Protein AF-A0A5N8TFD4-F1 (afdb_monomer_lite)

Sequence (179 aa):
MQARLDAKTRLSLEISRLLTMMETEIRRAGLCYQCGGASPYFFGNGHEPQLLLIDETPSQHQGQCLRFAYQQDSTHPTNSVGKDDAKGFRLDTEAHAIEVYENHRDTANWSCESGYWRDISSRALKISHLSFSRNAVRTEDGRRITALTIKVSASLIRQPSQRKDVSRTLVLANTVVSP

Secondary structure (DSSP, 8-state):
-HHHHHHHHHHHHHHHHHHHHHHHHHHTTTEETTTTEE--B--TT-SS-BSEEETTBTT--EESEEEEE-BSS-SS--SSPPTTTEEEEEEETTTTEEEEE--SS-STT-STTSS-EEE-S-TTEEEEEEEEEEEEEE-TTSEEEEEEEEEEEEEETTEEEEEEEEEEEEEPPPEE---

pLDDT: mean 88.21, std 10.91, range [39.56, 98.44]

Foldseek 3Di:
DVVVVVQLVVVVVQVVVVVVVVQVLLLQQQAADQQPAGAFADQPPDPDGDSKDAQSDPPDFKHFKIKGFHHDDDNDHDRDGWLVGIKIWGAPQVQQFIWIADRDDTCPQRHPPHPRIDGPHDPQKRWNDWMKGWDWDADPQRKIKIKIKIWTWMHGPVCRVNIDIDIDIDIHGIDRPDD

Structure (mmCIF, N/CA/C/O backbone):
data_AF-A0A5N8TFD4-F1
#
_entry.id   AF-A0A5N8TFD4-F1
#
loop_
_atom_site.group_PDB
_atom_site.id
_atom_site.type_symbol
_atom_site.label_atom_id
_atom_site.label_alt_id
_atom_site.label_comp_id
_atom_site.label_asym_id
_atom_site.label_entity_id
_atom_site.label_seq_id
_atom_site.pdbx_PDB_ins_code
_atom_site.Cartn_x
_atom_site.Cartn_y
_atom_site.Cartn_z
_atom_site.occupancy
_atom_site.B_iso_or_equiv
_atom_site.auth_seq_id
_atom_site.auth_comp_id
_atom_site.auth_asym_id
_atom_site.auth_atom_id
_atom_site.pdbx_PDB_model_num
ATOM 1 N N . MET A 1 1 ? -12.921 -12.588 31.866 1.00 60.84 1 MET A N 1
ATOM 2 C CA . MET A 1 1 ? -11.769 -13.125 31.102 1.00 60.84 1 MET A CA 1
ATOM 3 C C . MET A 1 1 ? -12.139 -13.429 29.648 1.00 60.84 1 MET A C 1
ATOM 5 O O . MET A 1 1 ? -11.447 -12.930 28.771 1.00 60.84 1 MET A O 1
ATOM 9 N N . GLN A 1 2 ? -13.259 -14.121 29.391 1.00 64.38 2 GLN A N 1
ATOM 10 C CA . GLN A 1 2 ? -13.759 -14.452 28.043 1.00 64.38 2 GLN A CA 1
ATOM 11 C C . GLN A 1 2 ? -13.873 -13.241 27.092 1.00 64.38 2 GLN A C 1
ATOM 13 O O . GLN A 1 2 ? -13.197 -13.204 26.072 1.00 64.38 2 GLN A O 1
ATOM 18 N N . ALA A 1 3 ? -14.573 -12.172 27.497 1.00 66.94 3 ALA A N 1
ATOM 19 C CA . ALA A 1 3 ? -14.760 -10.973 26.665 1.00 66.94 3 ALA A CA 1
ATOM 20 C C . ALA A 1 3 ? -13.451 -10.265 26.242 1.00 66.94 3 ALA A C 1
ATOM 22 O O . ALA A 1 3 ? -13.402 -9.593 25.214 1.00 66.94 3 ALA A O 1
ATOM 23 N N . ARG A 1 4 ? -12.374 -10.413 27.029 1.00 64.25 4 ARG A N 1
ATOM 24 C CA . ARG A 1 4 ? -11.045 -9.868 26.701 1.00 64.25 4 ARG A CA 1
ATOM 25 C C . ARG A 1 4 ? -10.314 -10.755 25.689 1.00 64.25 4 ARG A C 1
ATOM 27 O O . ARG A 1 4 ? -9.619 -10.228 24.821 1.00 64.25 4 ARG A O 1
ATOM 34 N N . LEU A 1 5 ? -10.477 -12.077 25.790 1.00 70.94 5 LEU A N 1
ATOM 35 C CA . LEU A 1 5 ? -9.976 -13.023 24.791 1.00 70.94 5 LEU A CA 1
ATOM 36 C C . LEU A 1 5 ? -10.658 -12.781 23.438 1.00 70.94 5 LEU A C 1
ATOM 38 O O . LEU A 1 5 ? -9.973 -12.661 22.423 1.00 70.94 5 LEU A O 1
ATOM 42 N N . ASP A 1 6 ? -11.978 -12.601 23.444 1.00 86.31 6 ASP A N 1
ATOM 43 C CA . ASP A 1 6 ? -12.771 -12.372 22.232 1.00 86.31 6 ASP A CA 1
ATOM 44 C C . ASP A 1 6 ? -12.363 -11.067 21.526 1.00 86.31 6 ASP A C 1
ATOM 46 O O . ASP A 1 6 ? -12.203 -11.026 20.305 1.00 86.31 6 ASP A O 1
ATOM 50 N N . ALA A 1 7 ? -12.096 -10.006 22.293 1.00 87.44 7 ALA A N 1
ATOM 51 C CA . ALA A 1 7 ? -11.636 -8.724 21.768 1.00 87.44 7 ALA A CA 1
ATOM 52 C C . ALA A 1 7 ? -10.244 -8.792 21.122 1.00 87.44 7 ALA A C 1
ATOM 54 O O . ALA A 1 7 ? -10.040 -8.275 20.022 1.00 87.44 7 ALA A O 1
ATOM 55 N N . LYS A 1 8 ? -9.281 -9.458 21.773 1.00 89.12 8 LYS A N 1
ATOM 56 C CA . LYS A 1 8 ? -7.925 -9.623 21.229 1.00 89.12 8 LYS A CA 1
ATOM 57 C C . LYS A 1 8 ? -7.937 -10.450 19.941 1.00 89.12 8 LYS A C 1
ATOM 59 O O . LYS A 1 8 ? -7.212 -10.127 18.994 1.00 89.12 8 LYS A O 1
ATOM 64 N N . THR A 1 9 ? -8.767 -11.491 19.895 1.00 91.88 9 THR A N 1
ATOM 65 C CA . THR A 1 9 ? -8.972 -12.316 18.698 1.00 91.88 9 THR A CA 1
ATOM 66 C C . THR A 1 9 ? -9.600 -11.496 17.579 1.00 91.88 9 THR A C 1
ATOM 68 O O . THR A 1 9 ? -9.043 -11.451 16.484 1.00 91.88 9 THR A O 1
ATOM 71 N N . ARG A 1 10 ? -10.678 -10.754 17.860 1.00 91.56 10 ARG A N 1
ATOM 72 C CA . ARG A 1 10 ? -11.316 -9.858 16.885 1.00 91.56 10 ARG A CA 1
ATOM 73 C C . ARG A 1 10 ? -10.337 -8.839 16.305 1.00 91.56 10 ARG A C 1
ATOM 75 O O . ARG A 1 10 ? -10.228 -8.731 15.090 1.00 91.56 10 ARG A O 1
ATOM 82 N N . LEU A 1 11 ? -9.599 -8.126 17.159 1.00 95.06 11 LEU A N 1
ATOM 83 C CA . LEU A 1 11 ? -8.589 -7.154 16.729 1.00 95.06 11 LEU A CA 1
ATOM 84 C C . LEU A 1 11 ? -7.532 -7.805 15.829 1.00 95.06 11 LEU A C 1
ATOM 86 O O . LEU A 1 11 ? -7.128 -7.240 14.818 1.00 95.06 11 LEU A O 1
ATOM 90 N N . SER A 1 12 ? -7.101 -9.016 16.186 1.00 94.62 12 SER A N 1
ATOM 91 C CA . SER A 1 12 ? -6.126 -9.770 15.401 1.00 94.62 12 SER A CA 1
ATOM 92 C C . SER A 1 12 ? -6.657 -10.133 14.018 1.00 94.62 12 SER A C 1
ATOM 94 O O . SER A 1 12 ? -5.939 -9.926 13.047 1.00 94.62 12 SER A O 1
ATOM 96 N N . LEU A 1 13 ? -7.891 -10.633 13.927 1.00 93.75 13 LEU A N 1
ATOM 97 C CA . LEU A 1 13 ? -8.516 -11.012 12.659 1.00 93.75 13 LEU A CA 1
ATOM 98 C C . LEU A 1 13 ? -8.705 -9.806 11.735 1.00 93.75 13 LEU A C 1
ATOM 100 O O . LEU A 1 13 ? -8.387 -9.892 10.554 1.00 93.75 13 LEU A O 1
ATOM 104 N N . GLU A 1 14 ? -9.159 -8.673 12.270 1.00 94.56 14 GLU A N 1
ATOM 105 C CA . GLU A 1 14 ? -9.405 -7.464 11.476 1.00 94.56 14 GLU A CA 1
ATOM 106 C C . GLU A 1 14 ? -8.107 -6.857 10.922 1.00 94.56 14 GLU A C 1
ATOM 108 O O . GLU A 1 14 ? -8.036 -6.524 9.739 1.00 94.56 14 GLU A O 1
ATOM 113 N N . ILE A 1 15 ? -7.046 -6.779 11.738 1.00 95.94 15 ILE A N 1
ATOM 114 C CA . ILE A 1 15 ? -5.727 -6.324 11.265 1.00 95.94 15 ILE A CA 1
ATOM 115 C C . ILE A 1 15 ? -5.149 -7.312 10.248 1.00 95.94 15 ILE A C 1
ATOM 117 O O . ILE A 1 15 ? -4.597 -6.897 9.232 1.00 95.94 15 ILE A O 1
ATOM 121 N N . SER A 1 16 ? -5.278 -8.620 10.496 1.00 95.06 16 SER A N 1
ATOM 122 C CA . SER A 1 16 ? -4.824 -9.641 9.551 1.00 95.06 16 SER A CA 1
ATOM 123 C C . SER A 1 16 ? -5.551 -9.539 8.212 1.00 95.06 16 SER A C 1
ATOM 125 O O . SER A 1 16 ? -4.888 -9.603 7.186 1.00 95.06 16 SER A O 1
ATOM 127 N N . ARG A 1 17 ? -6.869 -9.299 8.201 1.00 94.75 17 ARG A N 1
ATOM 128 C CA . ARG A 1 17 ? -7.649 -9.088 6.971 1.00 94.75 17 ARG A CA 1
ATOM 129 C C . ARG A 1 17 ? -7.113 -7.907 6.158 1.00 94.75 17 ARG A C 1
ATOM 131 O O . ARG A 1 17 ? -6.910 -8.050 4.955 1.00 94.75 17 ARG A O 1
ATOM 138 N N . LEU A 1 18 ? -6.860 -6.770 6.814 1.00 95.62 18 LEU A N 1
ATOM 139 C CA . LEU A 1 18 ? -6.293 -5.578 6.172 1.00 95.62 18 LEU A CA 1
ATOM 140 C C . LEU A 1 18 ? -4.909 -5.855 5.586 1.00 95.62 18 LEU A C 1
ATOM 142 O O . LEU A 1 18 ? -4.677 -5.602 4.407 1.00 95.62 18 LEU A O 1
ATOM 146 N N . LEU A 1 19 ? -4.009 -6.431 6.385 1.00 96.25 19 LEU A N 1
ATOM 147 C CA . LEU A 1 19 ? -2.654 -6.744 5.936 1.00 96.25 19 LEU A CA 1
ATOM 148 C C . LEU A 1 19 ? -2.651 -7.750 4.787 1.00 96.25 19 LEU A C 1
ATOM 150 O O . LEU A 1 19 ? -1.933 -7.543 3.819 1.00 96.25 19 LEU A O 1
ATOM 154 N N . THR A 1 20 ? -3.473 -8.800 4.839 1.00 96.19 20 THR A N 1
ATOM 155 C CA . THR A 1 20 ? -3.575 -9.776 3.747 1.00 96.19 20 THR A CA 1
ATOM 156 C C . THR A 1 20 ? -4.062 -9.127 2.452 1.00 96.19 20 THR A C 1
ATOM 158 O O . THR A 1 20 ? -3.512 -9.421 1.391 1.00 96.19 20 THR A O 1
ATOM 161 N N . MET A 1 21 ? -5.044 -8.223 2.520 1.00 95.81 21 MET A N 1
ATOM 162 C CA . MET A 1 21 ? -5.498 -7.461 1.352 1.00 95.81 21 MET A CA 1
ATOM 163 C C . MET A 1 21 ? -4.369 -6.592 0.782 1.00 95.81 21 MET A C 1
ATOM 165 O O . MET A 1 21 ? -4.091 -6.661 -0.414 1.00 95.81 21 MET A O 1
ATOM 169 N N . MET A 1 22 ? -3.683 -5.827 1.637 1.00 97.44 22 MET A N 1
ATOM 170 C CA . MET A 1 22 ? -2.564 -4.980 1.221 1.00 97.44 22 MET A CA 1
ATOM 171 C C . MET A 1 22 ? -1.430 -5.800 0.606 1.00 97.44 22 MET A C 1
ATOM 173 O O . MET A 1 22 ? -0.961 -5.477 -0.477 1.00 97.44 22 MET A O 1
ATOM 177 N N . GLU A 1 23 ? -1.005 -6.880 1.264 1.00 96.06 23 GLU A N 1
ATOM 178 C CA . GLU A 1 23 ? 0.051 -7.763 0.769 1.00 96.06 23 GLU A CA 1
ATOM 179 C C . GLU A 1 23 ? -0.303 -8.369 -0.589 1.00 96.06 23 GLU A C 1
ATOM 181 O O . GLU A 1 23 ? 0.557 -8.427 -1.464 1.00 96.06 23 GLU A O 1
ATOM 186 N N . THR A 1 24 ? -1.550 -8.810 -0.768 1.00 93.88 24 THR A N 1
ATOM 187 C CA . THR A 1 24 ? -2.006 -9.419 -2.024 1.00 93.88 24 THR A CA 1
ATOM 188 C C . THR A 1 24 ? -1.888 -8.433 -3.177 1.00 93.88 24 THR A C 1
ATOM 190 O O . THR A 1 24 ? -1.318 -8.777 -4.207 1.00 93.88 24 THR A O 1
ATOM 193 N N . GLU A 1 25 ? -2.352 -7.198 -2.994 1.00 93.88 25 GLU A N 1
ATOM 194 C CA . GLU A 1 25 ? -2.260 -6.178 -4.039 1.00 93.88 25 GLU A CA 1
ATOM 195 C C . GLU A 1 25 ? -0.818 -5.707 -4.255 1.00 93.88 25 GLU A C 1
ATOM 197 O O . GLU A 1 25 ? -0.355 -5.627 -5.389 1.00 93.88 25 GLU A O 1
ATOM 202 N N . ILE A 1 26 ? -0.062 -5.470 -3.183 1.00 95.38 26 ILE A N 1
ATOM 203 C CA . ILE A 1 26 ? 1.321 -4.986 -3.270 1.00 95.38 26 ILE A CA 1
ATOM 204 C C . ILE A 1 26 ? 2.237 -6.010 -3.948 1.00 95.38 26 ILE A C 1
ATOM 206 O O . ILE A 1 26 ? 3.110 -5.627 -4.721 1.00 95.38 26 ILE A O 1
ATOM 210 N N . ARG A 1 27 ? 2.054 -7.315 -3.706 1.00 92.56 27 ARG A N 1
ATOM 211 C CA . ARG A 1 27 ? 2.838 -8.368 -4.382 1.00 92.56 27 ARG A CA 1
ATOM 212 C C . ARG A 1 27 ? 2.669 -8.352 -5.894 1.00 92.56 27 ARG A C 1
ATOM 214 O O . ARG A 1 27 ? 3.538 -8.860 -6.597 1.00 92.56 27 ARG A O 1
ATOM 221 N N . ARG A 1 28 ? 1.568 -7.779 -6.380 1.00 91.12 28 ARG A N 1
ATOM 222 C CA . ARG A 1 28 ? 1.303 -7.637 -7.807 1.00 91.12 28 ARG A CA 1
ATOM 223 C C . ARG A 1 28 ? 2.040 -6.455 -8.417 1.00 91.12 28 ARG A C 1
ATOM 225 O O . ARG A 1 28 ? 2.061 -6.374 -9.633 1.00 91.12 28 ARG A O 1
ATOM 232 N N . ALA A 1 29 ? 2.648 -5.569 -7.624 1.00 91.81 29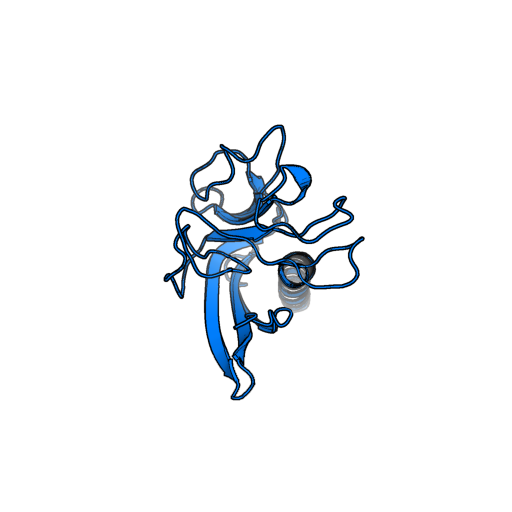 ALA A N 1
ATOM 233 C CA . ALA A 1 29 ? 3.366 -4.405 -8.129 1.00 91.81 29 ALA A CA 1
ATOM 234 C C . ALA A 1 29 ? 4.366 -4.788 -9.234 1.00 91.81 29 ALA A C 1
ATOM 236 O O . ALA A 1 29 ? 5.232 -5.641 -9.041 1.00 91.81 29 ALA A O 1
ATOM 237 N N . GLY A 1 30 ? 4.218 -4.148 -10.392 1.00 89.62 30 GLY A N 1
ATOM 238 C CA . GLY A 1 30 ? 4.995 -4.396 -11.599 1.00 89.62 30 GLY A CA 1
ATOM 239 C C . GLY A 1 30 ? 4.745 -5.747 -12.266 1.00 89.62 30 GLY A C 1
ATOM 240 O O . GLY A 1 30 ? 5.551 -6.139 -13.097 1.00 89.62 30 GLY A O 1
ATOM 241 N N . LEU A 1 31 ? 3.688 -6.492 -11.933 1.00 89.31 31 LEU A N 1
ATOM 242 C CA . LEU A 1 31 ? 3.296 -7.670 -12.711 1.00 89.31 31 LEU A CA 1
ATOM 243 C C . LEU A 1 31 ? 2.598 -7.257 -14.003 1.00 89.31 31 LEU A C 1
ATOM 245 O O . LEU A 1 31 ? 1.865 -6.270 -14.027 1.00 89.31 31 LEU A O 1
ATOM 249 N N . CYS A 1 32 ? 2.784 -8.065 -15.042 1.00 88.56 32 CYS A N 1
ATOM 250 C CA . CYS A 1 32 ? 2.046 -7.980 -16.289 1.00 88.56 32 CYS A CA 1
ATOM 251 C C . CYS A 1 32 ? 1.302 -9.286 -16.554 1.00 88.56 32 CYS A C 1
ATOM 253 O O . CYS A 1 32 ? 1.918 -10.331 -16.774 1.00 88.56 32 CYS A O 1
ATOM 255 N N . TYR A 1 33 ? -0.031 -9.230 -16.533 1.00 85.19 33 TYR A N 1
ATOM 256 C CA . TYR A 1 33 ? -0.858 -10.435 -16.617 1.00 85.19 33 TYR A CA 1
ATOM 257 C C . TYR A 1 33 ? -0.829 -11.111 -17.989 1.00 85.19 33 TYR A C 1
ATOM 259 O O . TYR A 1 33 ? -0.895 -12.337 -18.046 1.00 85.19 33 TYR A O 1
ATOM 267 N N . GLN A 1 34 ? -0.714 -10.345 -19.080 1.00 85.44 34 GLN A N 1
ATOM 268 C CA . GLN A 1 34 ? -0.835 -10.890 -20.439 1.00 85.44 34 GLN A CA 1
ATOM 269 C C . GLN A 1 34 ? 0.487 -10.967 -21.217 1.00 85.44 34 GLN A C 1
ATOM 271 O O . GLN A 1 34 ? 0.501 -11.537 -22.303 1.00 85.44 34 GLN A O 1
ATOM 276 N N . CYS A 1 35 ? 1.600 -10.458 -20.676 1.00 81.94 35 CYS A N 1
ATOM 277 C CA . CYS A 1 35 ? 2.911 -10.502 -21.340 1.00 81.94 35 CYS A CA 1
ATOM 278 C C . CYS A 1 35 ? 3.920 -11.482 -20.712 1.00 81.94 35 CYS A C 1
ATOM 280 O O . CYS A 1 35 ? 5.067 -11.551 -21.145 1.00 81.94 35 CYS A O 1
ATOM 282 N N . GLY A 1 36 ? 3.506 -12.263 -19.706 1.00 74.62 36 GLY A N 1
ATOM 283 C CA . GLY A 1 36 ? 4.298 -13.376 -19.165 1.00 74.62 36 GLY A CA 1
ATOM 284 C C . GLY A 1 36 ? 5.486 -12.981 -18.277 1.00 74.62 36 GLY A C 1
ATOM 285 O O . GLY A 1 36 ? 6.358 -13.815 -18.037 1.00 74.62 36 GLY A O 1
ATOM 286 N N . GLY A 1 37 ? 5.542 -11.740 -17.779 1.00 76.38 37 GLY A N 1
ATOM 287 C CA . GLY A 1 37 ? 6.678 -11.243 -16.998 1.00 76.38 37 GLY A CA 1
ATOM 288 C C . GLY A 1 37 ? 6.370 -10.048 -16.092 1.00 76.38 37 GLY A C 1
ATOM 289 O O . GLY A 1 37 ? 5.214 -9.718 -15.825 1.00 76.38 37 GLY A O 1
ATOM 290 N N . ALA A 1 38 ? 7.431 -9.409 -15.592 1.00 82.38 38 ALA A N 1
ATOM 291 C CA . ALA A 1 38 ? 7.343 -8.155 -14.849 1.00 82.38 38 ALA A CA 1
ATOM 292 C C . ALA A 1 38 ? 7.456 -6.956 -15.805 1.00 82.38 38 ALA A C 1
ATOM 294 O O . ALA A 1 38 ? 8.287 -6.954 -16.710 1.00 82.38 38 ALA A O 1
ATOM 295 N N . SER A 1 39 ? 6.653 -5.928 -15.561 1.00 86.62 39 SER A N 1
ATOM 296 C CA . SER A 1 39 ? 6.672 -4.638 -16.237 1.00 86.62 39 SER A CA 1
ATOM 297 C C . SER A 1 39 ? 6.741 -3.528 -15.187 1.00 86.62 39 SER A C 1
ATOM 299 O O . SER A 1 39 ? 5.708 -3.106 -14.657 1.00 86.62 39 SER A O 1
ATOM 301 N N . PRO A 1 40 ? 7.950 -3.101 -14.793 1.00 85.69 40 PRO A N 1
ATOM 302 C CA . PRO A 1 40 ? 8.098 -2.000 -13.856 1.00 85.69 40 PRO A CA 1
ATOM 303 C C . PRO A 1 40 ? 7.774 -0.656 -14.519 1.00 85.69 40 PRO A C 1
ATOM 305 O O . PRO A 1 40 ? 7.766 -0.538 -15.739 1.00 85.69 40 PRO A O 1
ATOM 308 N N . TYR A 1 41 ? 7.540 0.376 -13.709 1.00 85.75 41 TYR A N 1
ATOM 309 C CA . TYR A 1 41 ? 7.085 1.679 -14.194 1.00 85.75 41 TYR A CA 1
ATOM 310 C C . TYR A 1 41 ? 8.134 2.766 -13.997 1.00 85.75 41 TYR A C 1
ATOM 312 O O . TYR A 1 41 ? 8.866 2.764 -13.005 1.00 85.75 41 TYR A O 1
ATOM 320 N N . PHE A 1 42 ? 8.160 3.749 -14.895 1.00 83.06 42 PHE A N 1
ATOM 321 C CA . PHE A 1 42 ? 8.857 5.005 -14.636 1.00 83.06 42 PHE A CA 1
ATOM 322 C C . PHE A 1 42 ? 7.893 5.963 -13.951 1.00 83.06 42 PHE A C 1
ATOM 324 O O . PHE A 1 42 ? 6.836 6.304 -14.478 1.00 83.06 42 PHE A O 1
ATOM 331 N N . PHE A 1 43 ? 8.262 6.395 -12.753 1.00 80.75 43 PHE A N 1
ATOM 332 C CA . PHE A 1 43 ? 7.521 7.415 -12.034 1.00 80.75 43 PHE A CA 1
ATOM 333 C C . PHE A 1 43 ? 8.261 8.750 -12.164 1.00 80.75 43 PHE A C 1
ATOM 335 O O . PHE A 1 43 ? 9.408 8.867 -11.728 1.00 80.75 43 PHE A O 1
ATOM 342 N N . GLY A 1 44 ? 7.608 9.749 -12.764 1.00 71.50 44 GLY A N 1
ATOM 343 C CA . GLY A 1 44 ? 8.221 11.045 -13.081 1.00 71.50 44 GLY A CA 1
ATOM 344 C C . GLY A 1 44 ? 9.267 10.959 -14.202 1.00 71.50 44 GLY A C 1
ATOM 345 O O . GLY A 1 44 ? 9.283 10.004 -14.972 1.00 71.50 44 GLY A O 1
ATOM 346 N N . ASN A 1 45 ? 10.178 11.935 -14.272 1.00 65.06 45 ASN A N 1
ATOM 347 C CA . ASN A 1 45 ? 11.273 11.980 -15.262 1.00 65.06 45 ASN A CA 1
ATOM 348 C C . ASN A 1 45 ? 12.448 11.040 -14.911 1.00 65.06 45 ASN A C 1
ATOM 350 O O . ASN A 1 45 ? 13.591 11.296 -15.283 1.00 65.06 45 ASN A O 1
ATOM 354 N N . GLY A 1 46 ? 12.201 10.000 -14.114 1.00 62.53 46 GLY A N 1
ATOM 355 C CA . GLY A 1 46 ? 13.238 9.082 -13.659 1.00 62.53 46 GLY A CA 1
ATOM 356 C C . GLY A 1 46 ? 13.720 8.162 -14.779 1.00 62.53 46 GLY A C 1
ATOM 357 O O . GLY A 1 46 ? 12.924 7.667 -15.570 1.00 62.53 46 GLY A O 1
ATOM 358 N N . HIS A 1 47 ? 15.024 7.884 -14.799 1.00 69.88 47 HIS A N 1
ATOM 359 C CA . HIS A 1 47 ? 15.638 6.928 -15.729 1.00 69.88 47 HIS A CA 1
ATOM 360 C C . HIS A 1 47 ? 15.700 5.495 -15.183 1.00 69.88 47 HIS A C 1
ATOM 362 O O . HIS A 1 47 ? 16.071 4.583 -15.914 1.00 69.88 47 HIS A O 1
ATOM 368 N N . GLU A 1 48 ? 15.338 5.275 -13.913 1.00 76.38 48 GLU A N 1
ATOM 369 C CA . GLU A 1 48 ? 15.328 3.940 -13.311 1.00 76.38 48 GLU A CA 1
ATOM 370 C C . GLU A 1 48 ? 13.902 3.424 -13.091 1.00 76.38 48 GLU A C 1
ATOM 372 O O . GLU A 1 48 ? 13.110 4.102 -12.423 1.00 76.38 48 GLU A O 1
ATOM 377 N N . PRO A 1 49 ? 13.579 2.210 -13.570 1.00 79.19 49 PRO A N 1
ATOM 378 C CA . PRO A 1 49 ? 12.270 1.622 -13.356 1.00 79.19 49 PRO A CA 1
ATOM 379 C C . PRO A 1 49 ? 12.040 1.350 -11.862 1.00 79.19 49 PRO A C 1
ATOM 381 O O . PRO A 1 49 ? 12.928 0.900 -11.130 1.00 79.19 49 PRO A O 1
ATOM 384 N N . GLN A 1 50 ? 10.830 1.625 -11.387 1.00 84.44 50 GLN A N 1
ATOM 385 C CA . GLN A 1 50 ? 10.407 1.409 -10.008 1.00 84.44 50 GLN A CA 1
ATOM 386 C C . GLN A 1 50 ? 9.155 0.532 -9.969 1.00 84.44 50 GLN A C 1
ATOM 388 O O . GLN A 1 50 ? 8.282 0.603 -10.829 1.00 84.44 50 GLN A O 1
ATOM 393 N N . LEU A 1 51 ? 9.048 -0.287 -8.923 1.00 89.00 51 LEU A N 1
ATOM 394 C CA . LEU A 1 51 ? 7.836 -1.066 -8.647 1.00 89.00 51 LEU A CA 1
ATOM 395 C C . LEU A 1 51 ? 6.797 -0.264 -7.859 1.00 89.00 51 LEU A C 1
ATOM 397 O O . LEU A 1 51 ? 5.600 -0.517 -7.956 1.00 89.00 51 LEU A O 1
ATOM 401 N N . LEU A 1 52 ? 7.267 0.682 -7.047 1.00 92.50 52 LEU A N 1
ATOM 402 C CA . LEU A 1 52 ? 6.450 1.455 -6.126 1.00 92.50 52 LEU A CA 1
ATOM 403 C C . LEU A 1 52 ? 7.132 2.769 -5.750 1.00 92.50 52 LEU A C 1
ATOM 405 O O . LEU A 1 52 ? 8.359 2.892 -5.838 1.00 92.50 52 LEU A O 1
ATOM 409 N N . LEU A 1 53 ? 6.327 3.695 -5.246 1.00 93.69 53 LEU A N 1
ATOM 410 C CA . LEU A 1 53 ? 6.735 4.913 -4.565 1.00 93.69 53 LEU A CA 1
ATOM 411 C C . LEU A 1 53 ? 6.232 4.894 -3.129 1.00 93.69 53 LEU A C 1
ATOM 413 O O . LEU A 1 53 ? 5.117 4.446 -2.859 1.00 93.69 53 LEU A O 1
ATOM 417 N N . ILE A 1 54 ? 7.048 5.436 -2.235 1.00 95.88 54 ILE A N 1
ATOM 418 C CA . ILE A 1 54 ? 6.654 5.761 -0.869 1.00 95.88 54 ILE A CA 1
ATOM 419 C C . ILE A 1 54 ? 6.625 7.288 -0.787 1.00 95.88 54 ILE A C 1
ATOM 421 O O . ILE A 1 54 ? 7.587 7.915 -1.223 1.00 95.88 54 ILE A O 1
ATOM 425 N N . ASP A 1 55 ? 5.524 7.869 -0.308 1.00 94.81 55 ASP A N 1
ATOM 426 C CA . ASP A 1 55 ? 5.304 9.326 -0.229 1.00 94.81 55 ASP A CA 1
ATOM 427 C C . ASP A 1 55 ? 5.756 10.064 -1.514 1.00 94.81 55 ASP A C 1
ATOM 429 O O . ASP A 1 55 ? 6.530 11.019 -1.500 1.00 94.81 55 ASP A O 1
ATOM 433 N N . GLU A 1 56 ? 5.320 9.537 -2.664 1.00 90.19 56 GLU A N 1
ATOM 434 C CA . GLU A 1 56 ? 5.506 10.108 -4.014 1.00 90.19 56 GLU A CA 1
ATOM 435 C C . GLU A 1 56 ? 6.938 10.198 -4.552 1.00 90.19 56 GLU A C 1
ATOM 437 O O . GLU A 1 56 ? 7.145 10.660 -5.674 1.00 90.19 56 GLU A O 1
ATOM 442 N N . THR A 1 57 ? 7.929 9.704 -3.814 1.00 88.88 57 THR A N 1
ATOM 443 C CA . THR A 1 57 ? 9.330 9.975 -4.139 1.00 88.88 57 THR A CA 1
ATOM 444 C C . THR A 1 57 ? 10.119 8.684 -4.414 1.00 88.88 57 THR A C 1
ATOM 446 O O . THR A 1 57 ? 10.179 7.796 -3.557 1.00 88.88 57 THR A O 1
ATOM 449 N N . PRO A 1 58 ? 10.791 8.548 -5.580 1.00 86.50 58 PRO A N 1
ATOM 450 C CA . PRO A 1 58 ? 11.548 7.344 -5.933 1.00 86.50 58 PRO A CA 1
ATOM 451 C C . PRO A 1 58 ? 12.752 7.043 -5.048 1.00 86.50 58 PRO A C 1
ATOM 453 O O . PRO A 1 58 ? 13.226 5.912 -5.087 1.00 86.50 58 PRO A O 1
ATOM 456 N N . SER A 1 59 ? 13.266 8.009 -4.284 1.00 87.19 59 SER A N 1
ATOM 457 C CA . SER A 1 59 ? 14.360 7.840 -3.315 1.00 87.19 59 SER A CA 1
ATOM 458 C C . SER A 1 59 ? 13.864 7.653 -1.879 1.00 87.19 59 SER A C 1
ATOM 460 O O . SER A 1 59 ? 14.645 7.297 -1.003 1.00 87.19 59 SER A O 1
ATOM 462 N N . GLN A 1 60 ? 12.567 7.819 -1.612 1.00 92.94 60 GLN A N 1
ATOM 463 C CA . GLN A 1 60 ? 12.038 7.714 -0.258 1.00 92.94 60 GLN A CA 1
ATOM 464 C C . GLN A 1 60 ? 12.024 6.261 0.207 1.00 92.94 60 GLN A C 1
ATOM 466 O O . GLN A 1 60 ? 11.500 5.374 -0.465 1.00 92.94 60 GLN A O 1
ATOM 471 N N . HIS A 1 61 ? 12.616 5.986 1.364 1.00 94.25 61 HIS A N 1
ATOM 472 C CA . HIS A 1 61 ? 12.711 4.621 1.888 1.00 94.25 61 HIS A CA 1
ATOM 473 C C . HIS A 1 61 ? 11.645 4.288 2.924 1.00 94.25 61 HIS A C 1
ATOM 475 O O . HIS A 1 61 ? 11.449 3.106 3.201 1.00 94.25 61 HIS A O 1
ATOM 481 N N . GLN A 1 62 ? 10.981 5.289 3.505 1.00 97.12 62 GLN A N 1
ATOM 482 C CA . GLN A 1 62 ? 9.983 5.114 4.560 1.00 97.12 62 GLN A CA 1
ATOM 483 C C . GLN A 1 62 ? 8.872 6.153 4.438 1.00 97.12 62 GLN A C 1
ATOM 485 O O . GLN A 1 62 ? 9.149 7.262 4.008 1.00 97.12 62 GLN A O 1
ATOM 490 N N . GLY A 1 63 ? 7.643 5.825 4.816 1.00 96.81 63 GLY A N 1
ATOM 491 C CA . GLY A 1 63 ? 6.524 6.755 4.660 1.00 96.81 63 GLY A CA 1
ATOM 492 C C . GLY A 1 63 ? 5.186 6.148 5.031 1.00 96.81 63 GLY A C 1
ATOM 493 O O . GLY A 1 63 ? 5.142 5.030 5.547 1.00 96.81 63 GLY A O 1
ATOM 494 N N . GLN A 1 64 ? 4.102 6.873 4.780 1.00 96.31 64 GLN A N 1
ATOM 495 C CA . GLN A 1 64 ? 2.740 6.476 5.173 1.00 96.31 64 GLN A CA 1
ATOM 496 C C . GLN A 1 64 ? 1.798 6.288 3.984 1.00 96.31 64 GLN A C 1
ATOM 498 O O . GLN A 1 64 ? 0.739 5.678 4.135 1.00 96.31 64 GLN A O 1
ATOM 503 N N . CYS A 1 65 ? 2.204 6.742 2.803 1.00 97.44 65 CYS A N 1
ATOM 504 C CA . CYS A 1 65 ? 1.526 6.506 1.548 1.00 97.44 65 CYS A CA 1
ATOM 505 C C . CYS A 1 65 ? 2.383 5.617 0.644 1.00 97.44 65 CYS A C 1
ATOM 507 O O . CYS A 1 65 ? 3.582 5.829 0.464 1.00 97.44 65 CYS A O 1
ATOM 509 N N . LEU A 1 66 ? 1.749 4.614 0.050 1.00 97.56 66 LEU A N 1
ATOM 510 C CA . LEU A 1 66 ? 2.343 3.720 -0.924 1.00 97.56 66 LEU A CA 1
ATOM 511 C C . LEU A 1 66 ? 1.564 3.816 -2.227 1.00 97.56 66 LEU A C 1
ATOM 513 O O . LEU A 1 66 ? 0.356 3.588 -2.251 1.00 97.56 66 LEU A O 1
ATOM 517 N N . ARG A 1 67 ? 2.270 4.063 -3.325 1.00 94.81 67 ARG A N 1
ATOM 518 C CA . ARG A 1 67 ? 1.725 3.998 -4.682 1.00 94.81 67 ARG A CA 1
ATOM 519 C C . ARG A 1 67 ? 2.447 2.919 -5.464 1.00 94.81 67 ARG A C 1
ATOM 521 O O . ARG A 1 67 ? 3.668 2.823 -5.410 1.00 94.81 67 ARG A O 1
ATOM 528 N N . PHE A 1 68 ? 1.703 2.114 -6.199 1.00 93.88 68 PHE A N 1
ATOM 529 C CA . PHE A 1 68 ? 2.246 1.077 -7.070 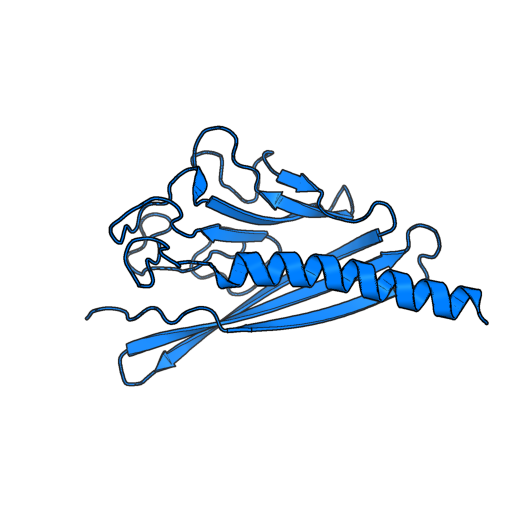1.00 93.88 68 PHE A CA 1
ATOM 530 C C . PHE A 1 68 ? 1.254 0.796 -8.194 1.00 93.88 68 PHE A C 1
ATOM 532 O O . PHE A 1 68 ? 0.100 1.209 -8.127 1.00 93.88 68 PHE A O 1
ATOM 539 N N . ALA A 1 69 ? 1.691 0.102 -9.230 1.00 92.19 69 ALA A N 1
ATOM 540 C CA . ALA A 1 69 ? 0.811 -0.283 -10.320 1.00 92.19 69 ALA A CA 1
ATOM 541 C C . ALA A 1 69 ? 1.132 -1.700 -10.782 1.00 92.19 69 ALA A C 1
ATOM 543 O O . ALA A 1 69 ? 2.195 -2.231 -10.460 1.00 92.19 69 ALA A O 1
ATOM 544 N N . TYR A 1 70 ? 0.223 -2.315 -11.527 1.00 91.31 70 TYR A N 1
ATOM 545 C CA . TYR A 1 70 ? 0.421 -3.596 -12.205 1.00 91.31 70 TYR A CA 1
ATOM 546 C C . TYR A 1 70 ? -0.448 -3.638 -13.452 1.00 91.31 70 TYR A C 1
ATOM 548 O O . TYR A 1 70 ? -1.542 -3.099 -13.417 1.00 91.31 70 TYR A O 1
ATOM 556 N N . GLN A 1 71 ? 0.042 -4.236 -14.533 1.00 90.00 71 GLN A N 1
ATOM 557 C CA . GLN A 1 71 ? -0.624 -4.198 -15.833 1.00 90.00 71 GLN A CA 1
ATOM 558 C C . GLN A 1 71 ? -1.671 -5.293 -15.927 1.00 90.00 71 GLN A C 1
ATOM 560 O O . GLN A 1 71 ? -1.327 -6.482 -15.939 1.00 90.00 71 GLN A O 1
ATOM 565 N N . GLN A 1 72 ? -2.938 -4.903 -15.998 1.00 84.50 72 GLN A N 1
ATOM 566 C CA . GLN A 1 72 ? -4.043 -5.857 -16.025 1.00 84.50 72 GLN A CA 1
ATOM 567 C C . GLN A 1 72 ? -4.408 -6.332 -17.438 1.00 84.50 72 GLN A C 1
ATOM 569 O O . GLN A 1 72 ? -4.761 -7.500 -17.621 1.00 84.50 72 GLN A O 1
ATOM 574 N N . ASP A 1 73 ? -4.319 -5.449 -18.427 1.00 82.94 73 ASP A N 1
ATOM 575 C CA . ASP A 1 73 ? -4.895 -5.632 -19.762 1.00 82.94 73 ASP A CA 1
ATOM 576 C C . ASP A 1 73 ? -3.877 -5.560 -20.913 1.00 82.94 73 ASP A C 1
ATOM 578 O O . ASP A 1 73 ? -4.155 -6.074 -21.995 1.00 82.94 73 ASP A O 1
ATOM 582 N N . SER A 1 74 ? -2.696 -4.976 -20.698 1.00 83.62 74 SER A N 1
ATOM 583 C CA . SER A 1 74 ? -1.662 -4.884 -21.734 1.00 83.62 74 SER A CA 1
ATOM 584 C C . SER A 1 74 ? -1.037 -6.242 -22.067 1.00 83.62 74 SER A C 1
ATOM 586 O O . SER A 1 74 ? -0.587 -6.976 -21.185 1.00 83.62 74 SER A O 1
ATOM 588 N N . THR A 1 75 ? -0.916 -6.527 -23.365 1.00 85.62 75 THR A N 1
ATOM 589 C CA . THR A 1 75 ? -0.240 -7.712 -23.924 1.00 85.62 75 THR A CA 1
ATOM 590 C C . THR A 1 75 ? 1.277 -7.562 -24.034 1.00 85.62 75 THR A C 1
ATOM 592 O O . THR A 1 75 ? 1.965 -8.531 -24.347 1.00 85.62 75 THR A O 1
ATOM 595 N N . HIS A 1 76 ? 1.817 -6.371 -23.759 1.00 84.31 76 HIS A N 1
ATOM 596 C CA . HIS A 1 76 ? 3.250 -6.075 -23.829 1.00 84.31 76 HIS A CA 1
ATOM 597 C C . HIS A 1 76 ? 3.705 -5.267 -22.601 1.00 84.31 76 HIS A C 1
ATOM 599 O O . HIS A 1 76 ? 2.918 -4.463 -22.083 1.00 84.31 76 HIS A O 1
ATOM 605 N N . PRO A 1 77 ? 4.967 -5.415 -22.151 1.00 83.62 77 PRO A N 1
ATOM 606 C CA . PRO A 1 77 ? 5.515 -4.563 -21.103 1.00 83.62 77 PRO A CA 1
ATOM 607 C C . PRO A 1 77 ? 5.432 -3.085 -21.505 1.00 83.62 77 PRO A C 1
ATOM 609 O O . PRO A 1 77 ? 5.771 -2.713 -22.628 1.00 83.62 77 PRO A O 1
ATOM 612 N N . THR A 1 78 ? 4.995 -2.234 -20.583 1.00 84.19 78 THR A N 1
ATOM 613 C CA . THR A 1 78 ? 5.052 -0.774 -20.709 1.00 84.1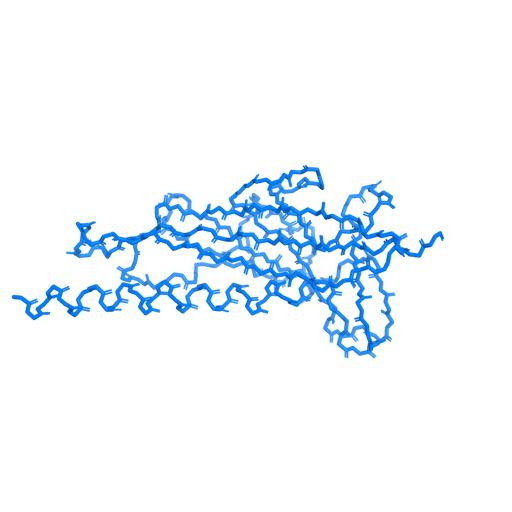9 78 THR A CA 1
ATOM 614 C C . THR A 1 78 ? 5.525 -0.167 -19.401 1.00 84.19 78 THR A C 1
ATOM 616 O O . THR A 1 78 ? 5.292 -0.699 -18.317 1.00 84.19 78 THR A O 1
ATOM 619 N N . ASN A 1 79 ? 6.176 0.981 -19.522 1.00 81.81 79 ASN A N 1
ATOM 620 C CA . ASN A 1 79 ? 6.635 1.752 -18.382 1.00 81.81 79 ASN A CA 1
ATOM 621 C C . ASN A 1 79 ? 5.659 2.874 -17.992 1.00 81.81 79 ASN A C 1
ATOM 623 O O . ASN A 1 79 ? 5.934 3.615 -17.048 1.00 81.81 79 ASN A O 1
ATOM 627 N N . SER A 1 80 ? 4.545 3.017 -18.718 1.00 82.62 80 SER A N 1
ATOM 628 C CA . SER A 1 80 ? 3.458 3.947 -18.409 1.00 82.62 80 SER A CA 1
ATOM 629 C C . SER A 1 80 ? 2.364 3.262 -17.599 1.00 82.62 80 SER A C 1
ATOM 631 O O . SER A 1 80 ? 2.020 2.114 -17.857 1.00 82.62 80 SER A O 1
ATOM 633 N N . VAL A 1 81 ? 1.795 3.981 -16.633 1.00 87.19 81 VAL A N 1
ATOM 634 C CA . VAL A 1 81 ? 0.706 3.471 -15.792 1.00 87.19 81 VAL A CA 1
ATOM 635 C C . VAL A 1 81 ? -0.637 3.768 -16.452 1.00 87.19 81 VAL A C 1
ATOM 637 O O . VAL A 1 81 ? -0.961 4.935 -16.687 1.00 87.19 81 VAL A O 1
ATOM 640 N N . GLY A 1 82 ? -1.417 2.724 -16.738 1.00 86.44 82 GLY A N 1
ATOM 641 C CA . GLY A 1 82 ? -2.815 2.849 -17.132 1.00 86.44 82 GLY A CA 1
ATOM 642 C C . GLY A 1 82 ? -3.713 3.207 -15.946 1.00 86.44 82 GLY A C 1
ATOM 643 O O . GLY A 1 82 ? -3.372 2.976 -14.783 1.00 86.44 82 GLY A O 1
ATOM 644 N N . LYS A 1 83 ? -4.899 3.761 -16.221 1.00 86.50 83 LYS A N 1
ATOM 645 C CA . LYS A 1 83 ? -5.866 4.125 -15.168 1.00 86.50 83 LYS A CA 1
ATOM 646 C C . LYS A 1 83 ? -6.226 2.923 -14.278 1.00 86.50 83 LYS A C 1
ATOM 648 O O . LYS A 1 83 ? -6.213 3.033 -13.053 1.00 86.50 83 LYS A O 1
ATOM 653 N N . ASP A 1 84 ? -6.441 1.761 -14.886 1.00 87.75 84 ASP A N 1
ATOM 654 C CA . ASP A 1 84 ? -6.865 0.549 -14.187 1.00 87.75 84 ASP A CA 1
ATOM 655 C C . ASP A 1 84 ? -5.682 -0.181 -13.538 1.00 87.75 84 ASP A C 1
ATOM 657 O O . ASP A 1 84 ? -5.888 -1.068 -12.713 1.00 87.75 84 ASP A O 1
ATOM 661 N N . ASP A 1 85 ? -4.450 0.249 -13.821 1.00 90.06 85 ASP A N 1
ATOM 662 C CA . ASP A 1 85 ? -3.224 -0.305 -13.252 1.00 90.06 85 ASP A CA 1
ATOM 663 C C . ASP A 1 85 ? -2.833 0.404 -11.953 1.00 90.06 85 ASP A C 1
ATOM 665 O O . ASP A 1 85 ? -2.282 -0.227 -11.052 1.00 90.06 85 ASP A O 1
ATOM 669 N N . ALA A 1 86 ? -3.157 1.695 -11.817 1.00 92.06 86 ALA A N 1
ATOM 670 C CA . ALA A 1 86 ? -2.827 2.514 -10.652 1.00 92.06 86 ALA A CA 1
ATOM 671 C C . ALA A 1 86 ? -3.477 1.980 -9.364 1.00 92.06 86 ALA A C 1
ATOM 673 O O . ALA A 1 86 ? -4.688 1.742 -9.300 1.00 92.06 86 ALA A O 1
ATOM 674 N N . LYS A 1 87 ? -2.664 1.787 -8.323 1.00 94.69 87 LYS A N 1
ATOM 675 C CA . LYS A 1 87 ? -3.064 1.311 -6.993 1.00 94.69 87 LYS A CA 1
ATOM 676 C C . LYS A 1 87 ? -2.314 2.073 -5.906 1.00 94.69 87 LYS A C 1
ATOM 678 O O . LYS A 1 87 ? -1.330 2.782 -6.145 1.00 94.69 87 LYS A O 1
ATOM 683 N N . GLY A 1 88 ? -2.769 1.908 -4.674 1.00 96.31 88 GLY A N 1
ATOM 684 C CA . GLY A 1 88 ? -2.072 2.455 -3.528 1.00 96.31 88 GLY A CA 1
ATOM 685 C C . GLY A 1 88 ? -2.787 2.194 -2.222 1.00 96.31 88 GLY A C 1
ATOM 686 O O . GLY A 1 88 ? -3.960 1.821 -2.206 1.00 96.31 88 GLY A O 1
ATOM 687 N N . PHE A 1 89 ? -2.062 2.441 -1.137 1.00 98.19 89 PHE A N 1
ATOM 688 C CA . PHE A 1 89 ? -2.595 2.472 0.217 1.00 98.19 89 PHE A CA 1
ATOM 689 C C . PHE A 1 89 ? -2.048 3.684 0.961 1.00 98.19 89 PHE A C 1
ATOM 691 O O . PHE A 1 89 ? -0.870 4.005 0.809 1.00 98.19 89 PHE A O 1
ATOM 698 N N . ARG A 1 90 ? -2.862 4.312 1.806 1.00 97.75 90 ARG A N 1
ATOM 699 C CA . ARG A 1 90 ? -2.398 5.377 2.704 1.00 97.75 90 ARG A CA 1
ATOM 700 C C . ARG A 1 90 ? -3.101 5.328 4.053 1.00 97.75 90 ARG A C 1
ATOM 702 O O . ARG A 1 90 ? -4.088 4.612 4.220 1.00 97.75 90 ARG A O 1
ATOM 709 N N . LEU A 1 91 ? -2.561 6.077 5.008 1.00 97.31 91 LEU A N 1
ATOM 710 C CA . LEU A 1 91 ? -3.241 6.398 6.256 1.00 97.31 91 LEU A CA 1
ATOM 711 C C . LEU A 1 91 ? -4.032 7.691 6.071 1.00 97.31 91 LEU A C 1
ATOM 713 O O . LEU A 1 91 ? -3.430 8.725 5.800 1.00 97.31 91 LEU A O 1
ATOM 717 N N . ASP A 1 92 ? -5.339 7.644 6.295 1.00 96.31 92 ASP A N 1
ATOM 718 C CA . ASP A 1 92 ? -6.097 8.835 6.656 1.00 96.31 92 ASP A CA 1
ATOM 719 C C . ASP A 1 92 ? -5.933 9.053 8.165 1.00 96.31 92 ASP A C 1
ATOM 721 O O . ASP A 1 92 ? -6.407 8.269 8.999 1.00 96.31 92 ASP A O 1
ATOM 725 N N . THR A 1 93 ? -5.181 10.092 8.519 1.00 93.56 93 THR A N 1
ATOM 726 C CA . THR A 1 93 ? -4.878 10.437 9.909 1.00 93.56 93 THR A CA 1
ATOM 727 C C . THR A 1 93 ? -6.071 11.062 10.626 1.00 93.56 93 THR A C 1
ATOM 729 O O . THR A 1 93 ? -6.168 10.904 11.846 1.00 93.56 93 THR A O 1
ATOM 732 N N . GLU A 1 94 ? -6.983 11.708 9.897 1.00 94.00 94 GLU A N 1
ATOM 733 C CA . GLU A 1 94 ? -8.188 12.339 10.434 1.00 94.00 94 GLU A CA 1
ATOM 734 C C . GLU A 1 94 ? -9.270 11.288 10.697 1.00 94.00 94 GLU A C 1
ATOM 736 O O . GLU A 1 94 ? -9.803 11.197 11.807 1.00 94.00 94 GLU A O 1
ATOM 741 N N . ALA A 1 95 ? -9.542 10.430 9.711 1.00 94.88 95 ALA A N 1
ATOM 742 C CA . ALA A 1 95 ? -10.498 9.334 9.848 1.00 94.88 95 ALA A CA 1
ATOM 743 C C . ALA A 1 95 ? -9.947 8.151 10.663 1.00 94.88 95 ALA A C 1
ATOM 745 O O . ALA A 1 95 ? -10.713 7.285 11.094 1.00 94.88 95 ALA A O 1
ATOM 746 N N . HIS A 1 96 ? -8.632 8.113 10.914 1.00 96.75 96 HIS A N 1
ATOM 747 C CA . HIS A 1 96 ? -7.937 6.997 11.559 1.00 96.75 96 HIS A CA 1
ATOM 748 C C . HIS A 1 96 ? -8.170 5.665 10.835 1.00 96.75 96 HIS A C 1
ATOM 750 O O . HIS A 1 96 ? -8.493 4.641 11.453 1.00 96.75 96 HIS A O 1
ATOM 756 N N . ALA A 1 97 ? -7.993 5.693 9.518 1.00 97.25 97 ALA A N 1
ATOM 757 C CA . ALA A 1 97 ? -8.339 4.616 8.607 1.00 97.25 97 ALA A CA 1
ATOM 758 C C . ALA A 1 97 ? -7.206 4.332 7.616 1.00 97.25 97 ALA A C 1
ATOM 760 O O . ALA A 1 97 ? -6.467 5.224 7.214 1.00 97.25 97 ALA A O 1
ATOM 761 N N . ILE A 1 98 ? -7.066 3.073 7.205 1.00 97.94 98 ILE A N 1
ATOM 762 C CA . ILE A 1 98 ? -6.318 2.728 5.997 1.00 97.94 98 ILE A CA 1
ATOM 763 C C . ILE A 1 98 ? -7.258 2.884 4.811 1.00 97.94 98 ILE A C 1
ATOM 765 O O . ILE A 1 98 ? -8.348 2.304 4.794 1.00 97.94 98 ILE A O 1
ATOM 769 N N . GLU A 1 99 ? -6.792 3.599 3.801 1.00 97.75 99 GLU A N 1
ATOM 770 C CA . GLU A 1 99 ? -7.514 3.786 2.556 1.00 97.75 99 GLU A CA 1
ATOM 771 C C . GLU A 1 99 ? -6.818 3.073 1.400 1.00 97.75 99 GLU A C 1
ATOM 773 O O . GLU A 1 99 ? -5.593 2.920 1.387 1.00 97.75 99 GLU A O 1
ATOM 778 N N . VAL A 1 100 ? -7.607 2.653 0.415 1.00 96.94 100 VAL A N 1
ATOM 779 C CA . VAL A 1 100 ? -7.137 2.163 -0.883 1.00 96.94 100 VAL A CA 1
ATOM 780 C C . VAL A 1 100 ? -7.427 3.210 -1.949 1.00 96.94 100 VAL A C 1
ATOM 782 O O . VAL A 1 100 ? -8.473 3.857 -1.913 1.00 96.94 100 VAL A O 1
ATOM 785 N N . TYR A 1 101 ? -6.514 3.378 -2.900 1.00 95.00 101 TYR A N 1
ATOM 786 C CA . TYR A 1 101 ? -6.754 4.260 -4.039 1.00 95.00 101 TYR A CA 1
ATOM 787 C C . TYR A 1 101 ? -7.837 3.661 -4.946 1.00 95.00 101 TYR A C 1
ATOM 789 O O . TYR A 1 101 ? -7.747 2.492 -5.333 1.00 95.00 101 TYR A O 1
ATOM 797 N N . GLU A 1 102 ? -8.843 4.460 -5.295 1.00 82.94 102 GLU A N 1
ATOM 798 C CA . GLU A 1 102 ? -9.924 4.075 -6.199 1.00 82.94 102 GLU A CA 1
ATOM 799 C C . GLU A 1 102 ? -9.884 4.971 -7.434 1.00 82.94 102 GLU A C 1
ATOM 801 O O . GLU A 1 102 ? -10.223 6.155 -7.390 1.00 82.94 102 GLU A O 1
ATOM 806 N N . ASN A 1 103 ? -9.427 4.410 -8.555 1.00 75.69 103 ASN A N 1
ATOM 807 C CA . ASN A 1 103 ? -9.417 5.162 -9.795 1.00 75.69 103 ASN A CA 1
ATOM 808 C C . ASN A 1 103 ? -10.818 5.199 -10.405 1.00 75.69 103 ASN A C 1
ATOM 810 O O . ASN A 1 103 ? -11.405 4.156 -10.686 1.00 75.69 103 ASN A O 1
ATOM 814 N N . HIS A 1 104 ? -11.322 6.399 -10.679 1.00 65.81 104 HIS A N 1
ATOM 815 C CA . HIS A 1 104 ? -12.595 6.574 -11.363 1.00 65.81 104 HIS A CA 1
ATOM 816 C C . HIS A 1 104 ? -12.467 7.021 -12.826 1.00 65.81 104 HIS A C 1
ATOM 818 O O . HIS A 1 104 ? -13.445 6.851 -13.557 1.00 65.81 104 HIS A O 1
ATOM 824 N N . ARG A 1 105 ? -11.338 7.603 -13.285 1.00 68.12 105 ARG A N 1
ATOM 825 C CA . ARG A 1 105 ? -11.258 8.207 -14.640 1.00 68.12 105 ARG A CA 1
ATOM 826 C C . ARG A 1 105 ? -9.869 8.238 -15.293 1.00 68.12 105 ARG A C 1
ATOM 828 O O . ARG A 1 105 ? -9.785 7.875 -16.465 1.00 68.12 105 ARG A O 1
ATOM 835 N N . ASP A 1 106 ? -8.816 8.664 -14.597 1.00 78.25 106 ASP A N 1
ATOM 836 C CA . ASP A 1 106 ? -7.472 8.865 -15.167 1.00 78.25 106 ASP A CA 1
ATOM 837 C C . ASP A 1 106 ? -6.352 8.658 -14.131 1.00 78.25 106 ASP A C 1
ATOM 839 O O . ASP A 1 106 ? -6.614 8.284 -12.997 1.00 78.25 106 ASP A O 1
ATOM 843 N N . THR A 1 107 ? -5.088 8.837 -14.520 1.00 83.50 107 THR A N 1
ATOM 844 C CA . THR A 1 107 ? -3.933 8.740 -13.608 1.00 83.50 107 THR A CA 1
ATOM 845 C C . THR A 1 107 ? -3.420 10.094 -13.116 1.00 83.50 107 THR A C 1
ATOM 847 O O . THR A 1 107 ? -2.473 10.131 -12.331 1.00 83.50 107 THR A O 1
ATOM 850 N N . ALA A 1 108 ? -4.027 11.210 -13.533 1.00 84.94 108 ALA A N 1
ATOM 851 C CA . ALA A 1 108 ? -3.588 12.554 -13.151 1.00 84.94 108 ALA A CA 1
ATOM 852 C C . ALA A 1 108 ? -3.880 12.845 -11.673 1.00 84.94 108 ALA A C 1
ATOM 854 O O . ALA A 1 108 ? -3.134 13.562 -11.010 1.00 84.94 108 ALA A O 1
ATOM 855 N N . ASN A 1 109 ? -4.943 12.244 -11.142 1.00 86.19 109 ASN A N 1
ATOM 856 C CA . ASN A 1 109 ? -5.305 12.294 -9.730 1.00 86.19 109 ASN A CA 1
ATOM 857 C C . ASN A 1 109 ? -4.636 11.195 -8.883 1.00 86.19 109 ASN A C 1
ATOM 859 O O . ASN A 1 109 ? -4.928 11.094 -7.694 1.00 86.19 109 ASN A O 1
ATOM 863 N N . TRP A 1 110 ? -3.793 10.335 -9.459 1.00 91.81 110 TRP A N 1
ATOM 864 C CA . TRP A 1 110 ? -3.100 9.304 -8.695 1.00 91.81 110 TRP A CA 1
ATOM 865 C C . TRP A 1 110 ? -1.943 9.941 -7.933 1.00 91.81 110 TRP A C 1
ATOM 867 O O . TRP A 1 110 ? -0.813 9.993 -8.413 1.00 91.81 110 TRP A O 1
ATOM 877 N N . SER A 1 111 ? -2.251 10.454 -6.745 1.00 91.94 111 SER A N 1
ATOM 878 C CA . SER A 1 111 ? -1.305 11.060 -5.811 1.00 91.94 111 SER A CA 1
ATOM 879 C C . SER A 1 111 ? -1.695 10.770 -4.364 1.00 91.94 111 SER A C 1
ATOM 881 O O . SER A 1 111 ? -2.867 10.512 -4.063 1.00 91.94 111 SER A O 1
ATOM 883 N N . CYS A 1 112 ? -0.709 10.814 -3.469 1.00 93.50 112 CYS A N 1
ATOM 884 C CA . CYS A 1 112 ? -0.900 10.608 -2.033 1.00 93.50 112 CYS A CA 1
ATOM 885 C C . CYS A 1 112 ? -1.825 11.655 -1.406 1.00 93.50 112 CYS A C 1
ATOM 887 O O . CYS A 1 112 ? -2.546 11.322 -0.474 1.00 93.50 112 CYS A O 1
ATOM 889 N N . GLU A 1 113 ? -1.872 12.860 -1.977 1.00 91.94 113 GLU A N 1
ATOM 890 C CA . GLU A 1 113 ? -2.680 13.993 -1.504 1.00 91.94 113 GLU A CA 1
ATOM 891 C C . GLU A 1 113 ? -4.047 14.109 -2.198 1.00 91.94 113 GLU A C 1
ATOM 893 O O . GLU A 1 113 ? -4.831 15.012 -1.914 1.00 91.94 113 GLU A O 1
ATOM 898 N N . SER A 1 114 ? -4.360 13.222 -3.144 1.00 90.31 114 SER A N 1
ATOM 899 C CA . SER A 1 114 ? -5.642 13.279 -3.851 1.00 90.31 114 SER A CA 1
ATOM 900 C C . SER A 1 114 ? -6.828 12.906 -2.951 1.00 90.31 114 SER A C 1
ATOM 902 O O . SER A 1 114 ? -6.668 12.297 -1.895 1.00 90.31 114 SER A O 1
ATOM 904 N N . GLY A 1 115 ? -8.046 13.240 -3.384 1.00 89.31 115 GLY A N 1
ATOM 905 C CA . GLY A 1 115 ? -9.292 12.854 -2.705 1.00 89.31 115 GLY A CA 1
ATOM 906 C C . GLY A 1 115 ? -9.880 11.509 -3.155 1.00 89.31 115 GLY A C 1
ATOM 907 O O . GLY A 1 115 ? -11.003 11.189 -2.787 1.00 89.31 115 GLY A O 1
ATOM 908 N N . TYR A 1 116 ? -9.170 10.738 -3.985 1.00 90.94 116 TYR A N 1
ATOM 909 C CA . TYR A 1 116 ? -9.692 9.525 -4.637 1.00 90.94 116 TYR A CA 1
ATOM 910 C C . TYR A 1 116 ? -9.299 8.250 -3.890 1.00 90.94 116 TYR A C 1
ATOM 912 O O . TYR A 1 116 ? -8.769 7.290 -4.452 1.00 90.94 116 TYR A O 1
ATOM 920 N N . TRP A 1 117 ? -9.539 8.274 -2.588 1.00 94.06 117 TRP A N 1
ATOM 921 C CA . TRP A 1 117 ? -9.208 7.194 -1.678 1.00 94.06 117 TRP A CA 1
ATOM 922 C C . TRP A 1 117 ? -10.467 6.737 -0.959 1.00 94.06 117 TRP A C 1
ATOM 924 O O . TRP A 1 117 ? -11.369 7.528 -0.686 1.00 94.06 117 TRP A O 1
ATOM 934 N N . ARG A 1 118 ? -10.542 5.435 -0.695 1.00 95.19 118 ARG A N 1
ATOM 935 C CA . ARG A 1 118 ? -11.674 4.813 -0.017 1.00 95.19 118 ARG A CA 1
ATOM 936 C C . ARG A 1 118 ? -11.198 4.065 1.213 1.00 95.19 118 ARG A C 1
ATOM 938 O O . ARG A 1 118 ? -10.333 3.195 1.112 1.00 95.19 118 ARG A O 1
ATOM 945 N N . ASP A 1 119 ? -11.830 4.337 2.348 1.00 95.94 119 ASP A N 1
ATOM 946 C CA . ASP A 1 119 ? -11.627 3.584 3.584 1.00 95.94 119 ASP A CA 1
ATOM 947 C C . ASP A 1 119 ? -11.961 2.090 3.397 1.00 95.94 119 ASP A C 1
ATOM 949 O O . ASP A 1 119 ? -13.051 1.710 2.954 1.00 95.94 119 ASP A O 1
ATOM 953 N N . ILE A 1 120 ? -11.004 1.231 3.752 1.00 96.25 120 ILE A N 1
ATOM 954 C CA . ILE A 1 120 ? -11.133 -0.238 3.747 1.00 96.25 120 ILE A CA 1
ATOM 955 C C . ILE A 1 120 ? -11.086 -0.850 5.156 1.00 96.25 120 ILE A C 1
ATOM 957 O O . ILE A 1 120 ? -11.208 -2.075 5.336 1.00 96.25 120 ILE A O 1
ATOM 961 N N . SER A 1 121 ? -10.907 -0.004 6.164 1.00 94.94 121 SER A N 1
ATOM 962 C CA . SER A 1 121 ? -10.858 -0.349 7.578 1.00 94.94 121 SER A CA 1
ATOM 963 C C . SER A 1 121 ? -12.208 -0.868 8.049 1.00 94.94 121 SER A C 1
ATOM 965 O O . SER A 1 121 ? -13.280 -0.466 7.602 1.00 94.94 121 SER A O 1
ATOM 967 N N . SER A 1 122 ? -12.175 -1.809 8.990 1.00 92.56 122 SER A N 1
ATOM 968 C CA . SER A 1 122 ? -13.401 -2.205 9.678 1.00 92.56 122 SER A CA 1
ATOM 969 C C . SER A 1 122 ? -13.867 -1.061 10.571 1.00 92.56 122 SER A C 1
ATOM 971 O O . SER A 1 122 ? -13.066 -0.504 11.317 1.00 92.56 122 SER A O 1
ATOM 973 N N . ARG A 1 123 ? -15.181 -0.802 10.608 1.00 92.06 123 ARG A N 1
ATOM 974 C CA . ARG A 1 123 ? -15.817 0.180 11.515 1.00 92.06 123 ARG A CA 1
ATOM 975 C C . ARG A 1 123 ? -15.562 -0.088 13.004 1.00 92.06 123 ARG A C 1
ATOM 977 O O . ARG A 1 123 ? -15.972 0.689 13.856 1.00 92.06 123 ARG A O 1
ATOM 984 N N . ALA A 1 124 ? -14.979 -1.236 13.342 1.00 92.25 124 ALA A N 1
ATOM 985 C CA . ALA A 1 124 ? -14.603 -1.593 14.702 1.00 92.25 124 ALA A CA 1
ATOM 986 C C . ALA A 1 124 ? -13.188 -1.138 15.087 1.00 92.25 124 ALA A C 1
ATOM 988 O O . ALA A 1 124 ? -12.864 -1.161 16.279 1.00 92.25 124 ALA A O 1
ATOM 989 N N . LEU A 1 125 ? -12.355 -0.781 14.107 1.00 95.94 125 LEU A N 1
ATOM 990 C CA . LEU A 1 125 ? -10.955 -0.429 14.292 1.00 95.94 125 LEU A CA 1
ATOM 991 C C . LEU A 1 125 ? -10.748 1.081 14.303 1.00 95.94 125 LEU A C 1
ATOM 993 O O . LEU A 1 125 ? -11.404 1.816 13.578 1.00 95.94 125 LEU A O 1
ATOM 997 N N . LYS A 1 126 ? -9.771 1.509 15.097 1.00 97.44 126 LYS A N 1
ATOM 998 C CA . LYS A 1 126 ? -9.112 2.804 14.982 1.00 97.44 126 LYS A CA 1
ATOM 999 C C . LYS A 1 126 ? -7.661 2.551 14.590 1.00 97.44 126 LYS A C 1
ATOM 1001 O O . LYS A 1 126 ? -6.927 1.944 15.374 1.00 97.44 126 LYS A O 1
ATOM 1006 N N . ILE A 1 127 ? -7.250 2.982 13.402 1.00 98.00 127 ILE A N 1
ATOM 1007 C CA . ILE A 1 127 ? -5.869 2.857 12.928 1.00 98.00 127 ILE A CA 1
ATOM 1008 C C . ILE A 1 127 ? -5.081 4.062 13.438 1.00 98.00 127 ILE A C 1
ATOM 1010 O O . ILE A 1 127 ? -5.399 5.205 13.130 1.00 98.00 127 ILE A O 1
ATOM 1014 N N . SER A 1 128 ? -4.062 3.819 14.258 1.00 97.44 128 SER A N 1
ATOM 1015 C CA . SER A 1 128 ? -3.222 4.890 14.805 1.00 97.44 128 SER A CA 1
ATOM 1016 C C . SER A 1 128 ? -1.906 5.052 14.058 1.00 97.44 128 SER A C 1
ATOM 1018 O O . SER A 1 128 ? -1.238 6.063 14.229 1.00 97.44 128 SER A O 1
ATOM 1020 N N . HIS A 1 129 ? -1.489 4.036 13.301 1.00 97.88 129 HIS A N 1
ATOM 1021 C CA . HIS A 1 129 ? -0.261 4.086 12.519 1.00 97.88 129 HIS A CA 1
ATOM 1022 C C . HIS A 1 129 ? -0.353 3.139 11.330 1.00 97.88 129 HIS A C 1
ATOM 1024 O O . HIS A 1 129 ? -0.762 1.986 11.480 1.00 97.88 129 HIS A O 1
ATOM 1030 N N . LEU A 1 130 ? 0.106 3.612 10.182 1.00 98.31 130 LEU A N 1
ATOM 1031 C CA . LEU A 1 130 ? 0.493 2.799 9.044 1.00 98.31 130 LEU A CA 1
ATOM 1032 C C . LEU A 1 130 ? 1.817 3.366 8.540 1.00 98.31 130 LEU A C 1
ATOM 1034 O O . LEU A 1 130 ? 1.959 4.576 8.387 1.00 98.31 130 LEU A O 1
ATOM 1038 N N . SER A 1 131 ? 2.791 2.498 8.294 1.00 98.19 131 SER A N 1
ATOM 1039 C CA . SER A 1 131 ? 4.013 2.900 7.609 1.00 98.19 131 SER A CA 1
ATOM 1040 C C . SER A 1 131 ? 4.542 1.807 6.708 1.00 98.19 131 SER A C 1
ATOM 1042 O O . SER A 1 131 ? 4.490 0.622 7.048 1.00 98.19 131 SER A O 1
ATOM 1044 N N . PHE A 1 132 ? 5.148 2.244 5.620 1.00 98.44 132 PHE A N 1
ATOM 1045 C CA . PHE A 1 132 ? 5.886 1.438 4.676 1.00 98.44 132 PHE A CA 1
ATOM 1046 C C . PHE A 1 132 ? 7.368 1.730 4.838 1.00 98.44 132 PHE A C 1
ATOM 1048 O O . PHE A 1 132 ? 7.756 2.882 5.005 1.00 98.44 132 PHE A O 1
ATOM 1055 N N . SER A 1 133 ? 8.206 0.704 4.766 1.00 97.88 133 SER A N 1
ATOM 1056 C CA . SER A 1 133 ? 9.646 0.874 4.620 1.00 97.88 133 SER A CA 1
ATOM 1057 C C . SER A 1 133 ? 10.196 -0.108 3.602 1.00 97.88 133 SER A C 1
ATOM 1059 O O . SER A 1 133 ? 9.850 -1.286 3.634 1.00 97.88 133 SER A O 1
ATOM 1061 N N . ARG A 1 134 ? 11.058 0.349 2.695 1.00 94.56 134 ARG A N 1
ATOM 1062 C CA . ARG A 1 134 ? 11.670 -0.511 1.677 1.00 94.56 134 ARG A CA 1
ATOM 1063 C C . ARG A 1 134 ? 13.178 -0.590 1.826 1.00 94.56 134 ARG A C 1
ATOM 1065 O O . ARG A 1 134 ? 13.850 0.411 2.068 1.00 94.56 134 ARG A O 1
ATOM 1072 N N . ASN A 1 135 ? 13.691 -1.788 1.593 1.00 92.81 135 ASN A N 1
ATOM 1073 C CA . ASN A 1 135 ? 15.100 -2.053 1.374 1.00 92.81 135 ASN A CA 1
ATOM 1074 C C . ASN A 1 135 ? 15.254 -2.660 -0.024 1.00 92.81 135 ASN A C 1
ATOM 1076 O O . ASN A 1 135 ? 14.538 -3.602 -0.362 1.00 92.81 135 ASN A O 1
ATOM 1080 N N . ALA A 1 136 ? 16.150 -2.107 -0.834 1.00 87.94 136 ALA A N 1
ATOM 1081 C CA . ALA A 1 136 ? 16.427 -2.599 -2.174 1.00 87.94 136 ALA A CA 1
ATOM 1082 C C . ALA A 1 136 ? 17.904 -2.969 -2.274 1.00 87.94 136 ALA A C 1
ATOM 1084 O O . ALA A 1 136 ? 18.769 -2.157 -1.955 1.00 87.94 136 ALA A O 1
ATOM 1085 N N . VAL A 1 137 ? 18.178 -4.186 -2.732 1.00 87.75 137 VAL A N 1
ATOM 1086 C CA . VAL A 1 137 ? 19.535 -4.676 -2.980 1.00 87.75 137 VAL A CA 1
ATOM 1087 C C . VAL A 1 137 ? 19.671 -5.066 -4.444 1.00 87.75 137 VAL A C 1
ATOM 1089 O O . VAL A 1 137 ? 18.715 -5.551 -5.056 1.00 87.75 137 VAL A O 1
ATOM 1092 N N . ARG A 1 138 ? 20.854 -4.825 -5.010 1.00 85.38 138 ARG A N 1
ATOM 1093 C CA . ARG A 1 138 ? 21.227 -5.334 -6.330 1.00 85.38 138 ARG A CA 1
ATOM 1094 C C . ARG A 1 138 ? 22.065 -6.591 -6.144 1.00 85.38 138 ARG A C 1
ATOM 1096 O O . ARG A 1 138 ? 22.991 -6.594 -5.338 1.00 85.38 138 ARG A O 1
ATOM 1103 N N . THR A 1 139 ? 21.706 -7.650 -6.848 1.00 83.31 139 THR A N 1
ATOM 1104 C CA . THR A 1 139 ? 22.515 -8.867 -6.948 1.00 83.31 139 THR A CA 1
ATOM 1105 C C . THR A 1 139 ? 23.635 -8.672 -7.970 1.00 83.31 139 THR A C 1
ATOM 1107 O O . THR A 1 139 ? 23.618 -7.721 -8.753 1.00 83.31 139 THR A O 1
ATOM 1110 N N . GLU A 1 140 ? 24.611 -9.580 -7.975 1.00 81.38 140 GLU A N 1
ATOM 1111 C CA . GLU A 1 140 ? 25.755 -9.539 -8.900 1.00 81.38 140 GLU A CA 1
ATOM 1112 C C . GLU A 1 140 ? 25.334 -9.603 -10.378 1.00 81.38 140 GLU A C 1
ATOM 1114 O O . GLU A 1 140 ? 25.962 -8.975 -11.223 1.00 81.38 140 GLU A O 1
ATOM 1119 N N . ASP A 1 141 ? 24.230 -10.291 -10.685 1.00 79.69 141 ASP A N 1
ATOM 1120 C CA . ASP A 1 141 ? 23.627 -10.375 -12.025 1.00 79.69 141 ASP A CA 1
ATOM 1121 C C . ASP A 1 141 ? 22.740 -9.162 -12.380 1.00 79.69 141 ASP A C 1
ATOM 1123 O O . ASP A 1 141 ? 21.996 -9.198 -13.359 1.00 79.69 141 ASP A O 1
ATOM 1127 N N . GLY A 1 142 ? 22.784 -8.087 -11.583 1.00 76.38 142 GLY A N 1
ATOM 1128 C CA . GLY A 1 142 ? 22.077 -6.831 -11.848 1.00 76.38 142 GLY A CA 1
ATOM 1129 C C . GLY A 1 142 ? 20.584 -6.840 -11.501 1.00 76.38 142 GLY A C 1
ATOM 1130 O O . GLY A 1 142 ? 19.894 -5.841 -11.723 1.00 76.38 142 GLY A O 1
ATOM 1131 N N . ARG A 1 143 ? 20.052 -7.928 -10.927 1.00 78.38 143 ARG A N 1
ATOM 1132 C CA . ARG A 1 143 ? 18.646 -7.971 -10.495 1.00 78.38 143 ARG A CA 1
ATOM 1133 C C . ARG A 1 143 ? 18.435 -7.100 -9.266 1.00 78.38 143 ARG A C 1
ATOM 1135 O O . ARG A 1 143 ? 19.251 -7.069 -8.346 1.00 78.38 143 ARG A O 1
ATOM 1142 N N . ARG A 1 144 ? 17.288 -6.421 -9.216 1.00 82.62 144 ARG A N 1
ATOM 1143 C CA . ARG A 1 144 ? 16.875 -5.649 -8.042 1.00 82.62 144 ARG A CA 1
ATOM 1144 C C . ARG A 1 144 ? 15.889 -6.451 -7.203 1.00 82.62 144 ARG A C 1
ATOM 1146 O O . ARG A 1 144 ? 14.766 -6.699 -7.636 1.00 82.62 144 ARG A O 1
ATOM 1153 N N . ILE A 1 145 ? 16.286 -6.786 -5.980 1.00 85.75 145 ILE A N 1
ATOM 1154 C CA . ILE A 1 145 ? 15.410 -7.401 -4.981 1.00 85.75 145 ILE A CA 1
ATOM 1155 C C . ILE A 1 145 ? 14.909 -6.290 -4.066 1.00 85.75 145 ILE A C 1
ATOM 1157 O O . ILE A 1 145 ? 15.701 -5.614 -3.411 1.00 85.75 145 ILE A O 1
ATOM 1161 N N . THR A 1 146 ? 13.591 -6.092 -4.017 1.00 88.88 146 TH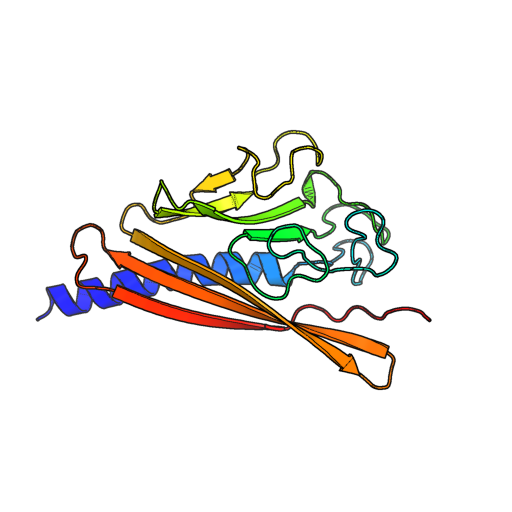R A N 1
ATOM 1162 C CA . THR A 1 146 ? 12.967 -5.084 -3.148 1.00 88.88 146 THR A CA 1
ATOM 1163 C C . THR A 1 146 ? 12.171 -5.777 -2.050 1.00 88.88 146 THR A C 1
ATOM 1165 O O . THR A 1 146 ? 11.194 -6.469 -2.328 1.00 88.88 146 THR A O 1
ATOM 1168 N N . ALA A 1 147 ? 12.568 -5.574 -0.797 1.00 93.44 147 ALA A N 1
ATOM 1169 C CA . ALA A 1 147 ? 11.804 -5.978 0.375 1.00 93.44 147 ALA A CA 1
ATOM 1170 C C . ALA A 1 147 ? 11.014 -4.777 0.903 1.00 93.44 147 ALA A C 1
ATOM 1172 O O . ALA A 1 147 ? 11.601 -3.748 1.237 1.00 93.44 147 ALA A O 1
ATOM 1173 N N . LEU A 1 148 ? 9.692 -4.909 1.001 1.00 96.69 148 LEU A N 1
ATOM 1174 C CA . LEU A 1 148 ? 8.804 -3.910 1.586 1.00 96.69 148 LEU A CA 1
ATOM 1175 C C . LEU A 1 148 ? 8.289 -4.409 2.935 1.00 96.69 148 LEU A C 1
ATOM 1177 O O . LEU A 1 148 ? 7.765 -5.514 3.044 1.00 96.69 148 LEU A O 1
ATOM 1181 N N . THR A 1 149 ? 8.410 -3.585 3.963 1.00 98.00 149 THR A N 1
ATOM 1182 C CA . THR A 1 149 ? 7.835 -3.821 5.282 1.00 98.00 149 THR A CA 1
ATOM 1183 C C . THR A 1 149 ? 6.649 -2.897 5.499 1.00 98.00 149 THR A C 1
ATOM 1185 O O . THR A 1 149 ? 6.761 -1.689 5.321 1.00 98.00 149 THR A O 1
ATOM 1188 N N . ILE A 1 150 ? 5.524 -3.473 5.907 1.00 98.38 150 ILE A N 1
ATOM 1189 C CA . ILE A 1 150 ? 4.291 -2.788 6.284 1.00 98.38 150 ILE A CA 1
ATOM 1190 C C . ILE A 1 150 ? 4.159 -2.906 7.799 1.00 98.38 150 ILE A C 1
ATOM 1192 O O . ILE A 1 150 ? 4.216 -4.012 8.343 1.00 98.38 150 ILE A O 1
ATOM 1196 N N . LYS A 1 151 ? 3.967 -1.782 8.486 1.00 98.31 151 LYS A N 1
ATOM 1197 C CA . LYS A 1 151 ? 3.667 -1.743 9.922 1.00 98.31 151 LYS A CA 1
ATOM 1198 C C . LYS A 1 151 ? 2.317 -1.092 10.137 1.00 98.31 151 LYS A C 1
ATOM 1200 O O . LYS A 1 151 ? 2.102 0.007 9.642 1.00 98.31 151 LYS A O 1
ATOM 1205 N N . VAL A 1 152 ? 1.448 -1.752 10.895 1.00 98.25 152 VAL A N 1
ATOM 1206 C CA . VAL A 1 152 ? 0.119 -1.253 11.261 1.00 98.25 152 VAL A CA 1
ATOM 1207 C C . VAL A 1 152 ? -0.036 -1.291 12.773 1.00 98.25 152 VAL A C 1
ATOM 1209 O O . VAL A 1 152 ? 0.226 -2.318 13.403 1.00 98.25 152 VAL A O 1
ATOM 1212 N N . SER A 1 153 ? -0.518 -0.190 13.337 1.00 97.94 153 SER A N 1
ATOM 1213 C CA . SER A 1 153 ? -0.960 -0.093 14.726 1.00 97.94 153 SER A CA 1
ATOM 1214 C C . SER A 1 153 ? -2.441 0.236 14.753 1.00 97.94 153 SER A C 1
ATOM 1216 O O . SER A 1 153 ? -2.873 1.212 14.138 1.00 97.94 153 SER A O 1
ATOM 1218 N N . ALA A 1 154 ? -3.220 -0.553 15.486 1.00 97.75 154 ALA A N 1
ATOM 1219 C CA . ALA A 1 154 ? -4.650 -0.320 15.616 1.00 97.75 154 ALA A CA 1
ATOM 1220 C C . ALA A 1 154 ? -5.185 -0.735 16.986 1.00 97.75 154 ALA A C 1
ATOM 1222 O O . ALA A 1 154 ? -4.593 -1.557 17.692 1.00 97.75 154 ALA A O 1
ATOM 1223 N N . SER A 1 155 ? -6.342 -0.188 17.340 1.00 97.31 155 SER A N 1
ATOM 1224 C CA . SER A 1 155 ? -7.118 -0.577 18.516 1.00 97.31 155 SER A CA 1
ATOM 1225 C C . SER A 1 155 ? -8.592 -0.773 18.175 1.00 97.31 155 SER A C 1
ATOM 1227 O O . SER A 1 155 ? -9.058 -0.382 17.105 1.00 97.31 155 SER A O 1
ATOM 1229 N N . LEU A 1 156 ? -9.344 -1.405 19.079 1.00 95.62 156 LEU A N 1
ATOM 1230 C CA . LEU A 1 156 ? -10.802 -1.456 18.963 1.00 95.62 156 LEU A CA 1
ATOM 1231 C C . LEU A 1 156 ? -11.411 -0.140 19.452 1.00 95.62 156 LEU A C 1
ATOM 1233 O O . LEU A 1 156 ? -11.135 0.276 20.575 1.00 95.62 156 LEU A O 1
ATOM 1237 N N . ILE A 1 157 ? -12.330 0.451 18.685 1.00 94.06 157 ILE A N 1
ATOM 1238 C CA . ILE A 1 157 ? -12.993 1.716 19.062 1.00 94.06 157 ILE A CA 1
ATOM 1239 C C . ILE A 1 157 ? -13.688 1.602 20.428 1.00 94.06 157 ILE A C 1
ATOM 1241 O O . ILE A 1 157 ? -13.550 2.472 21.281 1.00 94.06 157 ILE A O 1
ATOM 1245 N N . ARG A 1 158 ? -14.413 0.500 20.666 1.00 92.81 158 ARG A N 1
ATOM 1246 C CA . ARG A 1 158 ? -15.146 0.272 21.927 1.00 92.81 158 ARG A CA 1
ATOM 1247 C C . ARG A 1 158 ? -14.259 -0.197 23.082 1.00 92.81 158 ARG A C 1
ATOM 1249 O O . ARG A 1 158 ? -14.728 -0.261 24.213 1.00 92.81 158 ARG A O 1
ATOM 1256 N N . GLN A 1 159 ? -13.012 -0.579 22.805 1.00 93.50 159 GLN A N 1
ATOM 1257 C CA . GLN A 1 159 ? -12.056 -1.045 23.811 1.00 93.50 159 GLN A CA 1
ATOM 1258 C C . GLN A 1 159 ? -10.641 -0.544 23.469 1.00 93.50 159 GLN A C 1
ATOM 1260 O O . GLN A 1 159 ? -9.783 -1.353 23.112 1.00 93.50 159 GLN A O 1
ATOM 1265 N N . PRO A 1 160 ? -10.366 0.771 23.585 1.00 90.31 160 PRO A N 1
ATOM 1266 C CA . PRO A 1 160 ? -9.112 1.363 23.104 1.00 90.31 160 PRO A CA 1
ATOM 1267 C C . PRO A 1 160 ? -7.853 0.818 23.791 1.00 90.31 160 PRO A C 1
ATOM 1269 O O . PRO A 1 160 ? -6.770 0.854 23.213 1.00 90.31 160 PRO A O 1
ATOM 1272 N N . SER A 1 161 ? -7.993 0.278 25.009 1.00 90.44 161 SER A N 1
ATOM 1273 C CA . SER A 1 161 ? -6.914 -0.404 25.736 1.00 90.44 161 SER A CA 1
ATOM 1274 C C . SER A 1 161 ? -6.462 -1.707 25.067 1.00 90.44 161 SER A C 1
ATOM 1276 O O . SER A 1 161 ? -5.357 -2.181 25.327 1.00 90.44 161 SER A O 1
ATOM 1278 N N . GLN A 1 162 ? -7.289 -2.295 24.195 1.00 90.62 162 GLN A N 1
ATOM 1279 C CA . GLN A 1 162 ? -6.883 -3.375 23.303 1.00 90.62 162 GLN A CA 1
ATOM 1280 C C . GLN A 1 162 ? -6.250 -2.761 22.056 1.00 90.62 162 GLN A C 1
ATOM 1282 O O . GLN A 1 162 ? -6.941 -2.425 21.095 1.00 90.62 162 GLN A O 1
ATOM 1287 N N . ARG A 1 163 ? -4.925 -2.626 22.089 1.00 94.44 163 ARG A N 1
ATOM 1288 C CA . ARG A 1 163 ? -4.091 -2.215 20.959 1.00 94.44 163 ARG A CA 1
ATOM 1289 C C . ARG A 1 163 ? -3.267 -3.395 20.460 1.00 94.44 163 ARG A C 1
ATOM 1291 O O . ARG A 1 163 ? -2.887 -4.275 21.234 1.00 94.44 163 ARG A O 1
ATOM 1298 N N . LYS A 1 164 ? -2.975 -3.397 19.164 1.00 95.25 164 LYS A N 1
ATOM 1299 C CA . LYS A 1 164 ? -2.040 -4.328 18.550 1.00 95.25 164 LYS A CA 1
ATOM 1300 C C . LYS A 1 164 ? -1.205 -3.612 17.500 1.00 95.25 164 LYS A C 1
ATOM 1302 O O . LYS A 1 164 ? -1.730 -2.844 16.698 1.00 95.25 164 LYS A O 1
ATOM 1307 N N . ASP A 1 165 ? 0.079 -3.932 17.502 1.00 96.81 165 ASP A N 1
ATOM 1308 C CA . ASP A 1 165 ? 1.042 -3.518 16.495 1.00 96.81 165 ASP A CA 1
ATOM 1309 C C . ASP A 1 165 ? 1.473 -4.769 15.722 1.00 96.81 165 ASP A C 1
ATOM 1311 O O . ASP A 1 165 ? 1.783 -5.810 16.313 1.00 96.81 165 ASP A O 1
ATOM 1315 N N . VAL A 1 166 ? 1.430 -4.707 14.395 1.00 97.00 166 VAL A N 1
ATOM 1316 C CA . VAL A 1 166 ? 1.786 -5.823 13.515 1.00 97.00 166 VAL A CA 1
ATOM 1317 C C . VAL A 1 166 ? 2.721 -5.321 12.429 1.00 97.00 166 VAL A C 1
ATOM 1319 O O . VAL A 1 166 ? 2.499 -4.265 11.846 1.00 97.00 166 VAL A O 1
ATOM 1322 N N . SER A 1 167 ? 3.759 -6.107 12.149 1.00 97.00 167 SER A N 1
ATOM 1323 C CA . SER A 1 167 ? 4.694 -5.877 11.052 1.00 97.00 167 SER A CA 1
ATOM 1324 C C . SER A 1 167 ? 4.700 -7.083 10.119 1.00 97.00 167 SER A C 1
ATOM 1326 O O . SER A 1 167 ? 4.675 -8.237 10.571 1.00 97.00 167 SER A O 1
ATOM 1328 N N . ARG A 1 168 ? 4.743 -6.818 8.816 1.00 96.38 168 ARG A N 1
ATOM 1329 C CA . ARG A 1 168 ? 4.852 -7.823 7.756 1.00 96.38 168 ARG A CA 1
ATOM 1330 C C . ARG A 1 168 ? 5.862 -7.360 6.728 1.00 96.38 168 ARG A C 1
ATOM 1332 O O . ARG A 1 168 ? 5.836 -6.201 6.337 1.00 96.38 168 ARG A O 1
ATOM 1339 N N . THR A 1 169 ? 6.732 -8.261 6.299 1.00 96.56 169 THR A N 1
ATOM 1340 C CA . THR A 1 169 ? 7.716 -7.986 5.254 1.00 96.56 169 THR A CA 1
ATOM 1341 C C . THR A 1 169 ? 7.441 -8.907 4.082 1.00 96.56 169 THR A C 1
ATOM 1343 O O . THR A 1 169 ? 7.287 -10.115 4.252 1.00 96.56 169 THR A O 1
ATOM 1346 N N . LEU A 1 170 ? 7.368 -8.323 2.895 1.00 94.19 170 LEU A N 1
ATOM 1347 C CA . LEU A 1 170 ? 7.154 -9.018 1.639 1.00 94.19 170 LEU A CA 1
ATOM 1348 C C . LEU A 1 170 ? 8.299 -8.693 0.681 1.00 94.19 170 LEU A C 1
ATOM 1350 O O . LEU A 1 170 ? 8.770 -7.559 0.611 1.00 94.19 170 LEU A O 1
ATOM 1354 N N . VAL A 1 171 ? 8.747 -9.707 -0.049 1.00 90.44 171 VAL A N 1
ATOM 1355 C CA . VAL A 1 171 ? 9.680 -9.544 -1.164 1.00 90.44 171 VAL A CA 1
ATOM 1356 C C . VAL A 1 171 ? 8.847 -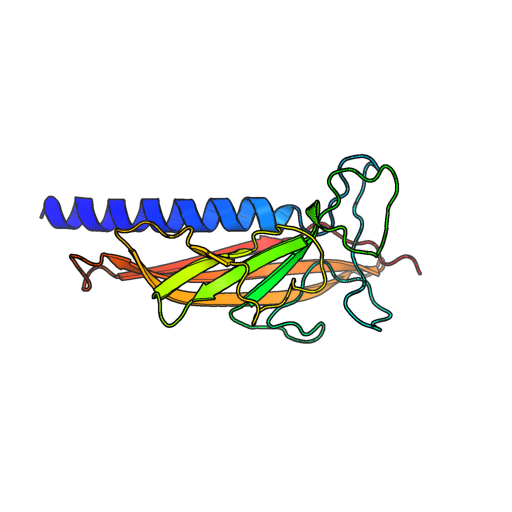9.360 -2.426 1.00 90.44 171 VAL A C 1
ATOM 1358 O O . VAL A 1 171 ? 7.927 -10.141 -2.678 1.00 90.44 171 VAL A O 1
ATOM 1361 N N . LEU A 1 172 ? 9.127 -8.294 -3.166 1.00 87.50 172 LEU A N 1
ATOM 1362 C CA . LEU A 1 172 ? 8.463 -7.975 -4.426 1.00 87.50 172 LEU A CA 1
ATOM 1363 C C . LEU A 1 172 ? 9.094 -8.741 -5.586 1.00 87.50 172 LEU A C 1
ATOM 1365 O O . LEU A 1 172 ? 10.236 -9.189 -5.485 1.00 87.50 172 LEU A O 1
ATOM 1369 N N . ALA A 1 173 ? 8.342 -8.874 -6.681 1.00 70.44 173 ALA A N 1
ATOM 1370 C CA . ALA A 1 173 ? 8.823 -9.510 -7.900 1.00 70.44 173 ALA A CA 1
ATOM 1371 C C . ALA A 1 173 ? 10.150 -8.886 -8.368 1.00 70.44 173 ALA A C 1
ATOM 1373 O O . ALA A 1 173 ? 10.349 -7.672 -8.292 1.00 70.44 173 ALA A O 1
ATOM 1374 N N . ASN A 1 174 ? 11.064 -9.732 -8.844 1.00 62.28 174 ASN A N 1
ATOM 1375 C CA . ASN A 1 174 ? 12.373 -9.300 -9.313 1.00 62.28 174 ASN A CA 1
ATOM 1376 C C . ASN A 1 174 ? 12.219 -8.538 -10.628 1.00 62.28 174 ASN A C 1
ATOM 1378 O O . ASN A 1 174 ? 11.730 -9.088 -11.613 1.00 62.28 174 ASN A O 1
ATOM 1382 N N . THR A 1 175 ? 12.701 -7.303 -10.668 1.00 60.91 175 THR A N 1
ATOM 1383 C CA . THR A 1 175 ? 12.910 -6.602 -11.934 1.00 60.91 175 THR A CA 1
ATOM 1384 C C . THR A 1 175 ? 14.347 -6.841 -12.359 1.00 60.91 175 THR A C 1
ATOM 1386 O O . THR A 1 175 ? 15.279 -6.465 -11.638 1.00 60.91 175 THR A O 1
ATOM 1389 N N . VAL A 1 176 ? 14.533 -7.483 -13.510 1.00 52.94 176 VAL A N 1
ATOM 1390 C CA . VAL A 1 176 ? 15.821 -7.444 -14.203 1.00 52.94 176 VAL A CA 1
ATOM 1391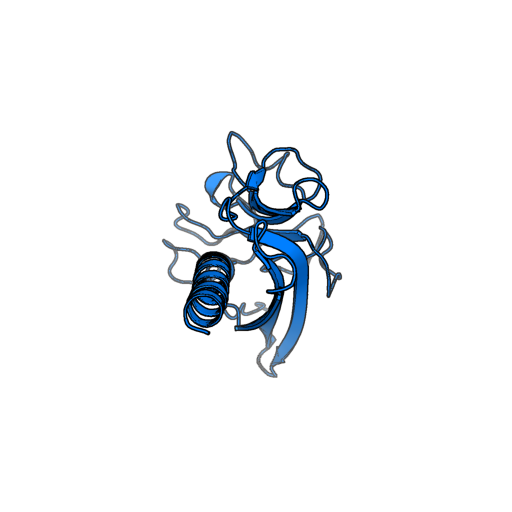 C C . VAL A 1 176 ? 15.958 -6.026 -14.740 1.00 52.94 176 VAL A C 1
ATOM 1393 O O . VAL A 1 176 ? 15.086 -5.561 -15.473 1.00 52.94 176 VAL A O 1
ATOM 1396 N N . VAL A 1 177 ? 17.003 -5.314 -14.333 1.00 51.28 177 VAL A N 1
ATOM 1397 C CA . VAL A 1 177 ? 17.400 -4.107 -15.055 1.00 51.28 177 VAL A CA 1
ATOM 1398 C C . VAL A 1 177 ? 18.156 -4.631 -16.270 1.00 51.28 177 VAL A C 1
ATOM 1400 O O . VAL A 1 177 ? 19.223 -5.217 -16.100 1.00 51.28 177 VAL A O 1
ATOM 1403 N N . SER A 1 178 ? 17.573 -4.544 -17.470 1.00 40.81 178 SER A N 1
ATOM 1404 C CA . SER A 1 178 ? 18.367 -4.805 -18.675 1.00 40.81 178 SER A CA 1
ATOM 1405 C C . SER A 1 178 ? 19.518 -3.790 -18.717 1.00 40.81 178 SER A C 1
ATOM 1407 O O . SER A 1 178 ? 19.266 -2.625 -18.395 1.00 40.81 178 SER A O 1
ATOM 1409 N N . PRO A 1 179 ? 20.749 -4.231 -19.034 1.00 39.56 179 PRO A N 1
ATOM 1410 C CA . PRO A 1 179 ? 21.919 -3.360 -19.116 1.00 39.56 179 PRO A CA 1
ATOM 1411 C C . PRO A 1 179 ? 21.762 -2.255 -20.164 1.00 39.56 179 PRO A C 1
ATOM 1413 O O . PRO A 1 179 ? 21.014 -2.467 -21.149 1.00 39.56 179 PRO A O 1
#

Radius of gyration: 17.42 Å; chains: 1; bounding box: 42×28×55 Å